Protein AF-A0A7J3JE38-F1 (afdb_monomer_lite)

Radius of gyration: 15.66 Å; chains: 1; bounding box: 37×40×42 Å

Secondary structure (DSSP, 8-state):
--------HHHH--TTTHHHHHHHHHH---TTSTT--HHHHHHHHHHHHHHHTTSS-HHHHHHHHHHH-PPPTTTTTSTTHHHHHHHHHHHHHHHHHHHHHHHHTT--EEEE---TTGGG-HHHHHHTTEEEEHHHHHHHHHHHTT-SS-SS--S--STT-----BPPPPP-

Structure (mmCIF, N/CA/C/O backbone):
data_AF-A0A7J3JE38-F1
#
_entry.id   AF-A0A7J3JE38-F1
#
loop_
_atom_site.group_PDB
_atom_site.id
_atom_site.type_symbol
_atom_site.label_atom_id
_atom_site.label_alt_id
_atom_site.label_comp_id
_atom_site.label_asym_id
_atom_site.label_entity_id
_atom_site.label_seq_id
_atom_site.pdbx_PDB_ins_code
_atom_site.Cartn_x
_atom_site.Cartn_y
_atom_site.Cartn_z
_atom_site.occupancy
_atom_site.B_iso_or_equiv
_atom_site.auth_seq_id
_atom_site.auth_comp_id
_atom_site.auth_asym_id
_atom_site.auth_atom_id
_atom_site.pdbx_PDB_model_num
ATOM 1 N N . MET A 1 1 ? -3.073 25.903 12.632 1.00 29.48 1 MET A N 1
ATOM 2 C CA . MET A 1 1 ? -2.066 24.822 12.632 1.00 29.48 1 MET A CA 1
ATOM 3 C C . MET A 1 1 ? -2.307 23.981 11.381 1.00 29.48 1 MET A C 1
ATOM 5 O O . MET A 1 1 ? -3.337 23.329 11.296 1.00 29.48 1 MET A O 1
ATOM 9 N N . LYS A 1 2 ? -1.474 24.129 10.340 1.00 23.22 2 LYS A N 1
ATOM 10 C CA . LYS A 1 2 ? -1.622 23.379 9.080 1.00 23.22 2 LYS A CA 1
ATOM 11 C C . LYS A 1 2 ? -1.222 21.929 9.356 1.00 23.22 2 LYS A C 1
ATOM 13 O O . LYS A 1 2 ? -0.067 21.696 9.693 1.00 23.22 2 LYS A O 1
ATOM 18 N N . LEU A 1 3 ? -2.160 20.989 9.248 1.00 26.61 3 LEU A N 1
ATOM 19 C CA . LEU A 1 3 ? -1.847 19.561 9.201 1.00 26.61 3 LEU A CA 1
ATOM 20 C C . LEU A 1 3 ? -0.919 19.357 7.999 1.00 26.61 3 LEU A C 1
ATOM 22 O O . LEU A 1 3 ? -1.343 19.535 6.857 1.00 26.61 3 LEU A O 1
ATOM 26 N N . SER A 1 4 ? 0.367 19.107 8.251 1.00 29.56 4 SER A N 1
ATOM 27 C CA . SER A 1 4 ? 1.323 18.845 7.183 1.00 29.56 4 SER A CA 1
ATOM 28 C C . SER A 1 4 ? 0.900 17.565 6.479 1.00 29.56 4 SER A C 1
ATOM 30 O O . SER A 1 4 ? 0.787 16.509 7.096 1.00 29.56 4 SER A O 1
ATOM 32 N N . SER A 1 5 ? 0.654 17.692 5.183 1.00 36.19 5 SER A N 1
ATOM 33 C CA . SER A 1 5 ? 0.375 16.618 4.244 1.00 36.19 5 SER A CA 1
ATOM 34 C C . SER A 1 5 ? 1.516 15.595 4.245 1.00 36.19 5 SER A C 1
ATOM 36 O O . SER A 1 5 ? 2.476 15.748 3.491 1.00 36.19 5 SER A O 1
ATOM 38 N N . SER A 1 6 ? 1.450 14.554 5.068 1.00 37.53 6 SER A N 1
ATOM 39 C CA . SER A 1 6 ? 2.353 13.413 4.923 1.00 37.53 6 SER A CA 1
ATOM 40 C C . SER A 1 6 ? 1.540 12.133 4.823 1.00 37.53 6 SER A C 1
ATOM 42 O O . SER A 1 6 ? 1.328 11.423 5.804 1.00 37.53 6 SER A O 1
ATOM 44 N N . ASN A 1 7 ? 1.139 11.816 3.591 1.00 52.22 7 ASN A N 1
ATOM 45 C CA . ASN A 1 7 ? 0.858 10.448 3.150 1.00 52.22 7 ASN A CA 1
ATOM 46 C C . ASN A 1 7 ? 2.165 9.631 3.123 1.00 52.22 7 ASN A C 1
ATOM 48 O O . ASN A 1 7 ? 2.518 9.031 2.110 1.00 52.22 7 ASN A O 1
ATOM 52 N N . ASP A 1 8 ? 2.933 9.673 4.209 1.00 69.19 8 ASP A N 1
ATOM 53 C CA . ASP A 1 8 ? 4.188 8.952 4.334 1.00 69.19 8 ASP A CA 1
ATOM 54 C C . ASP A 1 8 ? 3.875 7.621 5.009 1.00 69.19 8 ASP A C 1
ATOM 56 O O . ASP A 1 8 ? 3.882 7.484 6.232 1.00 69.19 8 ASP A O 1
ATOM 60 N N . ILE A 1 9 ? 3.484 6.653 4.183 1.00 79.75 9 ILE A N 1
ATOM 61 C CA . ILE A 1 9 ? 3.163 5.280 4.590 1.00 79.75 9 ILE A CA 1
ATOM 62 C C . ILE A 1 9 ? 4.205 4.718 5.576 1.00 79.75 9 ILE A C 1
ATOM 64 O O . ILE A 1 9 ? 3.795 4.206 6.618 1.00 79.75 9 ILE A O 1
ATOM 68 N N . PRO A 1 10 ? 5.525 4.881 5.354 1.00 77.31 10 PRO A N 1
ATOM 69 C CA . PRO A 1 10 ? 6.554 4.541 6.334 1.00 77.31 10 PRO A CA 1
ATOM 70 C C . PRO A 1 10 ? 6.325 5.073 7.756 1.00 77.31 10 PRO A C 1
ATOM 72 O O . PRO A 1 10 ? 6.641 4.373 8.716 1.00 77.31 10 PRO A O 1
ATOM 75 N N . LEU A 1 11 ? 5.776 6.276 7.937 1.00 80.88 11 LEU A N 1
ATOM 76 C CA . LEU A 1 11 ? 5.477 6.821 9.268 1.00 80.88 11 LEU A CA 1
ATOM 77 C C . LEU A 1 11 ? 4.232 6.180 9.888 1.00 80.88 11 LEU A C 1
ATOM 79 O O . LEU A 1 11 ? 4.172 6.008 11.104 1.00 80.88 11 LEU A O 1
ATOM 83 N N . ALA A 1 12 ? 3.259 5.792 9.063 1.00 85.06 12 ALA A N 1
ATOM 84 C CA . ALA A 1 12 ? 2.014 5.177 9.513 1.00 85.06 12 ALA A CA 1
ATOM 85 C C . ALA A 1 12 ? 2.144 3.668 9.812 1.00 85.06 12 ALA A C 1
ATOM 87 O O . ALA A 1 12 ? 1.296 3.099 10.506 1.00 85.06 12 ALA A O 1
ATOM 88 N N . VAL A 1 13 ? 3.198 3.012 9.315 1.00 91.12 13 VAL A N 1
ATOM 89 C CA . VAL A 1 13 ? 3.511 1.606 9.613 1.00 91.12 13 VAL A CA 1
ATOM 90 C C . VAL A 1 13 ? 4.197 1.478 10.976 1.00 91.12 13 VAL A C 1
ATOM 92 O O . VAL A 1 13 ? 5.197 2.145 11.259 1.00 91.12 13 VAL A O 1
ATOM 95 N N . ASN A 1 14 ? 3.685 0.588 11.822 1.00 93.44 14 ASN A N 1
ATOM 96 C CA . ASN A 1 14 ? 4.202 0.295 13.158 1.00 93.44 14 ASN A CA 1
ATOM 97 C C . ASN A 1 14 ? 4.069 -1.205 13.483 1.00 93.44 14 ASN A C 1
ATOM 99 O O . ASN A 1 14 ? 3.553 -1.981 12.686 1.00 93.44 14 ASN A O 1
ATOM 103 N N . SER A 1 15 ? 4.533 -1.626 14.660 1.00 95.12 15 SER A N 1
ATOM 104 C CA . SER A 1 15 ? 4.538 -3.042 15.054 1.00 95.12 15 SER A CA 1
ATOM 105 C C . SER A 1 15 ? 3.151 -3.689 15.139 1.00 95.12 15 SER A C 1
ATOM 107 O O . SER A 1 15 ? 3.063 -4.907 15.033 1.00 95.12 15 SER A O 1
ATOM 109 N N . GLN A 1 16 ? 2.080 -2.909 15.316 1.00 96.56 16 GLN A N 1
ATOM 110 C CA . GLN A 1 16 ? 0.715 -3.425 15.445 1.00 96.56 16 GLN A CA 1
ATOM 111 C C . GLN A 1 16 ? 0.084 -3.725 14.082 1.00 96.56 16 GLN A C 1
ATOM 113 O O . GLN A 1 16 ? -0.600 -4.731 13.933 1.00 96.56 16 GLN A O 1
ATOM 118 N N . ASN A 1 17 ? 0.323 -2.869 13.083 1.00 96.31 17 ASN A N 1
ATOM 119 C CA . ASN A 1 17 ? -0.283 -3.013 11.756 1.00 96.31 17 ASN A CA 1
ATOM 120 C C . ASN A 1 17 ? 0.616 -3.718 10.730 1.00 96.31 17 ASN A C 1
ATOM 122 O O . ASN A 1 17 ? 0.111 -4.236 9.737 1.00 96.31 17 ASN A O 1
ATOM 126 N N . LEU A 1 18 ? 1.931 -3.770 10.966 1.00 97.19 18 LEU A N 1
ATOM 127 C CA . LEU A 1 18 ? 2.884 -4.384 10.046 1.00 97.19 18 LEU A CA 1
ATOM 128 C C . LEU A 1 18 ? 2.555 -5.854 9.720 1.00 97.19 18 LEU A C 1
ATOM 130 O O . LEU A 1 18 ? 2.641 -6.187 8.540 1.00 97.19 18 LEU A O 1
ATOM 134 N N . PRO A 1 19 ? 2.148 -6.725 10.671 1.00 98.25 19 PRO A N 1
ATOM 135 C CA . PRO A 1 19 ? 1.802 -8.111 10.347 1.00 98.25 19 PRO A CA 1
ATOM 136 C C . PRO A 1 19 ? 0.703 -8.227 9.282 1.00 98.25 19 PRO A C 1
ATOM 138 O O . PRO A 1 19 ? 0.888 -8.948 8.309 1.00 98.25 19 PRO A O 1
ATOM 141 N N . PHE A 1 20 ? -0.368 -7.437 9.398 1.00 97.50 20 PHE A N 1
ATOM 142 C CA . PHE A 1 20 ? -1.482 -7.421 8.440 1.00 97.50 20 PHE A CA 1
ATOM 143 C C . PHE A 1 20 ? -1.059 -6.910 7.055 1.00 97.50 20 PHE A C 1
ATOM 145 O O . PHE A 1 20 ? -1.491 -7.412 6.021 1.00 97.50 20 PHE A O 1
ATOM 152 N N . ILE A 1 21 ? -0.181 -5.903 7.020 1.00 96.62 21 ILE A N 1
ATOM 153 C CA . ILE A 1 21 ? 0.370 -5.363 5.769 1.00 96.62 21 ILE A CA 1
ATOM 154 C C . ILE A 1 21 ? 1.253 -6.405 5.073 1.00 96.62 21 ILE A C 1
ATOM 156 O O . ILE A 1 21 ? 1.189 -6.548 3.853 1.00 96.62 21 ILE A O 1
ATOM 160 N N . LEU A 1 22 ? 2.070 -7.137 5.834 1.00 97.19 22 LEU A N 1
ATOM 161 C CA . LEU A 1 22 ? 2.933 -8.182 5.287 1.00 97.19 22 LEU A CA 1
ATOM 162 C C . LEU A 1 22 ? 2.142 -9.414 4.836 1.00 97.19 22 LEU A C 1
ATOM 164 O O . LEU A 1 22 ? 2.478 -9.970 3.798 1.00 97.19 22 LEU A O 1
ATOM 168 N N . GLU A 1 23 ? 1.078 -9.790 5.546 1.00 96.19 23 GLU A N 1
ATOM 169 C CA . GLU A 1 23 ? 0.158 -10.852 5.121 1.00 96.19 23 GLU A CA 1
ATOM 170 C C . GLU A 1 23 ? -0.454 -10.527 3.750 1.00 96.19 23 GLU A C 1
ATOM 172 O O . GLU A 1 23 ? -0.350 -11.316 2.814 1.00 96.19 23 GLU A O 1
ATOM 177 N N . ARG A 1 24 ? -0.954 -9.296 3.562 1.00 94.06 24 ARG A N 1
ATOM 178 C CA . ARG A 1 24 ? -1.453 -8.841 2.252 1.00 94.06 24 ARG A CA 1
ATOM 179 C C . ARG A 1 24 ? -0.390 -8.808 1.162 1.00 94.06 24 ARG A C 1
ATOM 181 O O . ARG A 1 24 ? -0.708 -9.061 0.005 1.00 94.06 24 ARG A O 1
ATOM 188 N N . LEU A 1 25 ? 0.854 -8.478 1.502 1.00 94.94 25 LEU A N 1
ATOM 189 C CA . LEU A 1 25 ? 1.972 -8.522 0.557 1.00 94.94 25 LEU A CA 1
ATOM 190 C C . LEU A 1 25 ? 2.297 -9.962 0.119 1.00 94.94 25 LEU A C 1
ATOM 192 O O . LEU A 1 25 ? 2.673 -10.185 -1.036 1.00 94.94 25 LEU A O 1
ATOM 196 N N . ASP A 1 26 ? 2.186 -10.922 1.033 1.00 94.00 26 ASP A N 1
ATOM 197 C CA . ASP A 1 26 ? 2.446 -12.335 0.755 1.00 94.00 26 ASP A CA 1
ATOM 198 C C . ASP A 1 26 ? 1.352 -12.958 -0.115 1.00 94.00 26 ASP A C 1
ATOM 200 O O . ASP A 1 26 ? 1.675 -13.681 -1.062 1.00 94.00 26 ASP A O 1
ATOM 204 N N . ASP A 1 27 ? 0.097 -12.572 0.114 1.00 90.56 27 ASP A N 1
ATOM 205 C CA . ASP A 1 27 ? -1.053 -12.983 -0.699 1.00 90.56 27 ASP A CA 1
ATOM 206 C C . ASP A 1 27 ? -1.107 -12.302 -2.079 1.00 90.56 27 ASP A C 1
ATOM 208 O O . ASP A 1 27 ? -1.798 -12.768 -2.990 1.00 90.56 27 ASP A O 1
ATOM 212 N N . GLU A 1 28 ? -0.395 -11.187 -2.269 1.00 87.56 28 GLU A N 1
ATOM 213 C CA . GLU A 1 28 ? -0.461 -10.416 -3.507 1.00 87.56 28 GLU A CA 1
ATOM 214 C C . GLU A 1 28 ? 0.193 -11.167 -4.679 1.00 87.56 28 GLU A C 1
ATOM 216 O O . GLU A 1 28 ? 1.410 -11.378 -4.734 1.00 87.56 28 GLU A O 1
ATOM 221 N N . GLY A 1 29 ? -0.623 -11.523 -5.674 1.00 84.88 29 GLY A N 1
ATOM 222 C CA . GLY A 1 29 ? -0.187 -12.191 -6.904 1.00 84.88 29 GLY A CA 1
ATOM 223 C C . GLY A 1 29 ? 0.509 -11.274 -7.919 1.00 84.88 29 GLY A C 1
ATOM 224 O O . GLY A 1 29 ? 1.177 -11.773 -8.830 1.00 84.88 29 GLY A O 1
ATOM 225 N N . PHE A 1 30 ? 0.388 -9.947 -7.779 1.00 83.88 30 PHE A N 1
ATOM 226 C CA . PHE A 1 30 ? 0.857 -8.933 -8.738 1.00 83.88 30 PHE A CA 1
ATOM 227 C C . PHE A 1 30 ? 0.314 -9.131 -10.159 1.00 83.88 30 PHE A C 1
ATOM 229 O O . PHE A 1 30 ? 0.984 -8.817 -11.145 1.00 83.88 30 PHE A O 1
ATOM 236 N N . ASP A 1 31 ? -0.895 -9.673 -10.293 1.00 71.50 31 ASP A N 1
ATOM 237 C CA . ASP A 1 31 ? -1.459 -10.033 -11.601 1.00 71.50 31 ASP A CA 1
ATOM 238 C C . ASP A 1 31 ? -1.771 -8.809 -12.471 1.00 71.50 31 ASP A C 1
ATOM 240 O O . ASP A 1 31 ? -1.712 -8.877 -13.698 1.00 71.50 31 ASP A O 1
ATOM 244 N N . TYR A 1 32 ? -1.995 -7.657 -11.838 1.00 63.81 32 TYR A N 1
ATOM 245 C CA . TYR A 1 32 ? -2.253 -6.383 -12.513 1.00 63.81 32 TYR A CA 1
ATOM 246 C C . TYR A 1 32 ? -0.987 -5.652 -12.957 1.00 63.81 32 TYR A C 1
ATOM 248 O O . TYR A 1 32 ? -1.025 -4.866 -13.905 1.00 63.81 32 TYR A O 1
ATOM 256 N N . VAL A 1 33 ? 0.162 -5.972 -12.360 1.00 66.38 33 VAL A N 1
ATOM 257 C CA . VAL A 1 33 ? 1.481 -5.572 -12.867 1.00 66.38 33 VAL A CA 1
ATOM 258 C C . VAL A 1 33 ? 1.908 -6.555 -13.970 1.00 66.38 33 VAL A C 1
ATOM 260 O O . VAL A 1 33 ? 3.010 -7.107 -13.981 1.00 66.38 33 VAL A O 1
ATOM 263 N N . GLY A 1 34 ? 0.960 -6.845 -14.866 1.00 59.03 34 GLY A N 1
ATOM 264 C CA . GLY A 1 34 ? 0.997 -7.960 -15.800 1.00 59.03 34 GLY A CA 1
ATOM 265 C C . GLY A 1 34 ? 2.260 -7.964 -16.656 1.00 59.03 34 GLY A C 1
ATOM 266 O O . GLY A 1 34 ? 2.693 -6.933 -17.170 1.00 59.03 34 GLY A O 1
ATOM 267 N N . GLY A 1 35 ? 2.851 -9.148 -16.814 1.00 68.06 35 GLY A N 1
ATOM 268 C CA . GLY A 1 35 ? 4.067 -9.355 -17.602 1.00 68.06 35 GLY A CA 1
ATOM 269 C C . GLY A 1 35 ? 5.370 -9.381 -16.802 1.00 68.06 35 GLY A C 1
ATOM 270 O O . GLY A 1 35 ? 6.425 -9.585 -17.400 1.00 68.06 35 GLY A O 1
ATOM 271 N N . LEU A 1 36 ? 5.324 -9.246 -15.471 1.00 77.25 36 LEU A N 1
ATOM 272 C CA . LEU A 1 36 ? 6.445 -9.656 -14.624 1.00 77.25 36 LEU A CA 1
ATOM 273 C C . LEU A 1 36 ? 6.577 -11.185 -14.624 1.00 77.25 36 LEU A C 1
ATOM 275 O O . LEU A 1 36 ? 5.601 -11.912 -14.429 1.00 77.25 36 LEU A O 1
ATOM 279 N N . THR A 1 37 ? 7.803 -11.677 -14.804 1.00 84.62 37 THR A N 1
ATOM 280 C CA . THR A 1 37 ? 8.115 -13.101 -14.621 1.00 84.62 37 THR A CA 1
ATOM 281 C C . THR A 1 37 ? 7.943 -13.497 -13.152 1.00 84.62 37 THR A C 1
ATOM 283 O O . THR A 1 37 ? 7.951 -12.642 -12.267 1.00 84.62 37 THR A O 1
ATOM 286 N N . ILE A 1 38 ? 7.854 -14.800 -12.865 1.00 87.25 38 ILE A N 1
ATOM 287 C CA . ILE A 1 38 ? 7.805 -15.320 -11.483 1.00 87.25 38 ILE A CA 1
ATOM 288 C C . ILE A 1 38 ? 8.971 -14.766 -10.646 1.00 87.25 38 ILE A C 1
ATOM 290 O O . ILE A 1 38 ? 8.782 -14.344 -9.506 1.00 87.25 38 ILE A O 1
ATOM 294 N N . TRP A 1 39 ? 10.167 -14.710 -11.236 1.00 87.06 39 TRP A N 1
ATOM 295 C CA . TRP A 1 39 ? 11.352 -14.153 -10.589 1.00 87.06 39 TRP A CA 1
ATOM 296 C C . TRP A 1 39 ? 11.213 -12.650 -10.312 1.00 87.06 39 TRP A C 1
ATOM 298 O O . TRP A 1 39 ? 11.468 -12.213 -9.193 1.00 87.06 39 TRP A O 1
ATOM 308 N N . CYS A 1 40 ? 10.724 -11.861 -11.275 1.00 87.56 40 CYS A N 1
ATOM 309 C CA . CYS A 1 40 ? 10.496 -10.433 -11.052 1.00 87.56 40 CYS A CA 1
ATOM 310 C C . CYS A 1 40 ? 9.412 -10.177 -9.993 1.00 87.56 40 CYS A C 1
ATOM 312 O O . CYS A 1 40 ? 9.580 -9.284 -9.169 1.00 87.56 40 CYS A O 1
ATOM 314 N N . LYS A 1 41 ? 8.336 -10.978 -9.955 1.00 89.69 41 LYS A N 1
ATOM 315 C CA . LYS A 1 41 ? 7.318 -10.905 -8.892 1.00 89.69 41 LYS A CA 1
ATOM 316 C C . LYS A 1 41 ? 7.932 -11.171 -7.512 1.00 89.69 41 LYS A C 1
ATOM 318 O O . LYS A 1 41 ? 7.631 -10.455 -6.562 1.00 89.69 41 LYS A O 1
ATOM 323 N N . LYS A 1 42 ? 8.830 -12.160 -7.404 1.00 92.12 42 LYS A N 1
ATOM 324 C CA . LYS A 1 42 ? 9.562 -12.448 -6.161 1.00 92.12 42 LYS A CA 1
ATOM 325 C C . LYS A 1 42 ? 10.430 -11.263 -5.726 1.00 92.12 42 LYS A C 1
ATOM 327 O O . LYS A 1 42 ? 10.299 -10.822 -4.591 1.00 92.12 42 LYS A O 1
ATOM 332 N N . ASN A 1 43 ? 11.260 -10.717 -6.616 1.00 92.88 43 ASN A N 1
ATOM 333 C CA . ASN A 1 43 ? 12.114 -9.569 -6.281 1.00 92.88 43 ASN A CA 1
ATOM 334 C C . ASN A 1 43 ? 11.293 -8.340 -5.899 1.00 92.88 43 ASN A C 1
ATOM 336 O O . ASN A 1 43 ? 11.620 -7.642 -4.945 1.00 92.88 43 ASN A O 1
ATOM 340 N N . PHE A 1 44 ? 10.203 -8.085 -6.621 1.00 93.38 44 PHE A N 1
ATOM 341 C CA . PHE A 1 44 ? 9.345 -6.952 -6.323 1.00 93.38 44 PHE A CA 1
ATOM 342 C C . PHE A 1 44 ? 8.688 -7.083 -4.944 1.00 93.38 44 PHE A C 1
ATOM 344 O O . PHE A 1 44 ? 8.667 -6.111 -4.191 1.00 93.38 44 PHE A O 1
ATOM 351 N N . ARG A 1 45 ? 8.261 -8.295 -4.559 1.00 95.19 45 ARG A N 1
ATOM 352 C CA . ARG A 1 45 ? 7.786 -8.573 -3.197 1.00 95.19 45 ARG A CA 1
ATOM 353 C C . ARG A 1 45 ? 8.842 -8.253 -2.142 1.00 95.19 45 ARG A C 1
ATOM 355 O O . ARG A 1 45 ? 8.525 -7.584 -1.165 1.00 95.19 45 ARG A O 1
ATOM 362 N N . GLU A 1 46 ? 10.086 -8.678 -2.351 1.00 96.75 46 GLU A N 1
ATOM 363 C CA . GLU A 1 46 ? 11.189 -8.386 -1.424 1.00 96.75 46 GLU A CA 1
ATOM 364 C C . GLU A 1 46 ? 11.470 -6.881 -1.317 1.00 96.75 46 GLU A C 1
ATOM 366 O O . GLU A 1 46 ? 11.637 -6.361 -0.216 1.00 96.75 46 GLU A O 1
ATOM 371 N N . ILE A 1 47 ? 11.441 -6.149 -2.436 1.00 96.19 47 ILE A N 1
ATOM 372 C CA . ILE A 1 47 ? 11.590 -4.686 -2.440 1.00 96.19 47 ILE A CA 1
ATOM 373 C C . ILE A 1 47 ? 10.486 -4.025 -1.600 1.00 96.19 47 ILE A C 1
ATOM 375 O O . ILE A 1 47 ? 10.772 -3.162 -0.769 1.00 96.19 47 ILE A O 1
ATOM 379 N N . LEU A 1 48 ? 9.228 -4.435 -1.784 1.00 95.94 48 LEU A N 1
ATOM 380 C CA . LEU A 1 48 ? 8.098 -3.911 -1.012 1.00 95.94 48 LEU A CA 1
ATOM 381 C C . LEU A 1 48 ? 8.192 -4.291 0.471 1.00 95.94 48 LEU A C 1
ATOM 383 O O . LEU A 1 48 ? 7.919 -3.459 1.335 1.00 95.94 48 LEU A O 1
ATOM 387 N N . ARG A 1 49 ? 8.630 -5.515 0.785 1.00 97.69 49 ARG A N 1
ATOM 388 C CA . ARG A 1 49 ? 8.859 -5.974 2.161 1.00 97.69 49 ARG A CA 1
ATOM 389 C C . ARG A 1 49 ? 9.917 -5.121 2.853 1.00 97.69 49 ARG A C 1
ATOM 391 O O . ARG A 1 49 ? 9.695 -4.655 3.971 1.00 97.69 49 ARG A O 1
ATOM 398 N N . ASP A 1 50 ? 11.048 -4.879 2.198 1.00 97.25 50 ASP A N 1
ATOM 399 C CA . ASP A 1 50 ? 12.115 -4.036 2.738 1.00 97.25 50 ASP A CA 1
ATOM 400 C C . ASP A 1 50 ? 11.650 -2.583 2.928 1.00 97.25 50 ASP A C 1
ATOM 402 O O . ASP A 1 50 ? 12.026 -1.937 3.908 1.00 97.25 50 ASP A O 1
ATOM 406 N N . PHE A 1 51 ? 10.787 -2.081 2.041 1.00 95.88 51 PHE A N 1
ATOM 407 C CA . PHE A 1 51 ? 10.167 -0.765 2.187 1.00 95.88 51 PHE A CA 1
ATOM 408 C C . PHE A 1 51 ? 9.234 -0.699 3.408 1.00 95.88 51 PHE A C 1
ATOM 410 O O . PHE A 1 51 ? 9.404 0.167 4.266 1.00 95.88 51 PHE A O 1
ATOM 417 N N . PHE A 1 52 ? 8.283 -1.632 3.544 1.00 95.62 52 PHE A N 1
ATOM 418 C CA . PHE A 1 52 ? 7.334 -1.643 4.668 1.00 95.62 52 PHE A CA 1
ATOM 419 C C . PHE A 1 52 ? 8.016 -1.881 6.018 1.00 95.62 52 PHE A C 1
ATOM 421 O O . PHE A 1 52 ? 7.610 -1.316 7.032 1.00 95.62 52 PHE A O 1
ATOM 428 N N . THR A 1 53 ? 9.093 -2.667 6.031 1.00 95.44 53 THR A N 1
ATOM 429 C CA . THR A 1 53 ? 9.926 -2.889 7.225 1.00 95.44 53 THR A CA 1
ATOM 430 C C . THR A 1 53 ? 10.933 -1.763 7.483 1.00 95.44 53 THR A C 1
ATOM 432 O O . THR A 1 53 ? 11.717 -1.854 8.425 1.00 95.44 53 THR A O 1
ATOM 435 N N . LYS A 1 54 ? 10.895 -0.681 6.689 1.00 94.75 54 LYS A N 1
ATOM 436 C CA . LYS A 1 54 ? 11.740 0.520 6.812 1.00 94.75 54 LYS A CA 1
ATOM 437 C C . LYS A 1 54 ? 13.241 0.255 6.662 1.00 94.75 54 LYS A C 1
ATOM 439 O O . LYS A 1 54 ? 14.055 1.070 7.088 1.00 94.75 54 LYS A O 1
ATOM 444 N N . LYS A 1 55 ? 13.624 -0.862 6.040 1.00 96.00 55 LYS A N 1
ATOM 445 C CA . LYS A 1 55 ? 15.026 -1.163 5.712 1.00 96.00 55 LYS A CA 1
ATOM 446 C C . LYS A 1 55 ? 15.532 -0.317 4.549 1.00 96.00 55 LYS A C 1
ATOM 448 O O . LYS A 1 55 ? 16.725 -0.046 4.469 1.00 96.00 55 LYS A O 1
ATOM 453 N N . ILE A 1 56 ? 14.634 0.081 3.646 1.00 94.75 56 ILE A N 1
ATOM 454 C CA . ILE A 1 56 ? 14.951 0.922 2.490 1.00 94.75 56 ILE A CA 1
ATOM 455 C C . ILE A 1 56 ? 13.949 2.071 2.353 1.00 94.75 56 ILE A C 1
ATOM 457 O O . ILE A 1 56 ? 12.782 1.948 2.724 1.00 94.75 56 ILE A O 1
ATOM 461 N N . THR A 1 57 ? 14.401 3.193 1.794 1.00 92.75 57 THR A N 1
ATOM 462 C CA . THR A 1 57 ? 13.544 4.339 1.452 1.00 92.75 57 THR A CA 1
ATOM 463 C C . THR A 1 57 ? 12.822 4.110 0.121 1.00 92.75 57 THR A C 1
ATOM 465 O O . THR A 1 57 ? 13.188 3.218 -0.647 1.00 92.75 57 THR A O 1
ATOM 468 N N . LEU A 1 58 ? 11.827 4.947 -0.204 1.00 89.69 58 LEU A N 1
ATOM 469 C CA . LEU A 1 58 ? 11.157 4.902 -1.513 1.00 89.69 58 LEU A CA 1
ATOM 470 C C . LEU A 1 58 ? 12.141 5.114 -2.676 1.00 89.69 58 LEU A C 1
ATOM 472 O O . LEU A 1 58 ? 12.046 4.436 -3.698 1.00 89.69 58 LEU A O 1
ATOM 476 N N . ASP A 1 59 ? 13.108 6.020 -2.512 1.00 90.19 59 ASP A N 1
ATOM 477 C CA . ASP A 1 59 ? 14.133 6.279 -3.529 1.00 90.19 59 ASP A CA 1
ATOM 478 C C . ASP A 1 59 ? 15.035 5.064 -3.746 1.00 90.19 59 ASP A C 1
ATOM 480 O O . ASP A 1 59 ? 15.354 4.714 -4.883 1.00 90.19 59 ASP A O 1
ATOM 484 N N . PHE A 1 60 ? 15.397 4.360 -2.672 1.00 93.00 60 PHE A N 1
ATOM 485 C CA . PHE A 1 60 ? 16.197 3.148 -2.793 1.00 93.00 60 PHE A CA 1
ATOM 486 C C . PHE A 1 60 ? 15.384 1.976 -3.364 1.00 93.00 60 PHE A C 1
ATOM 488 O 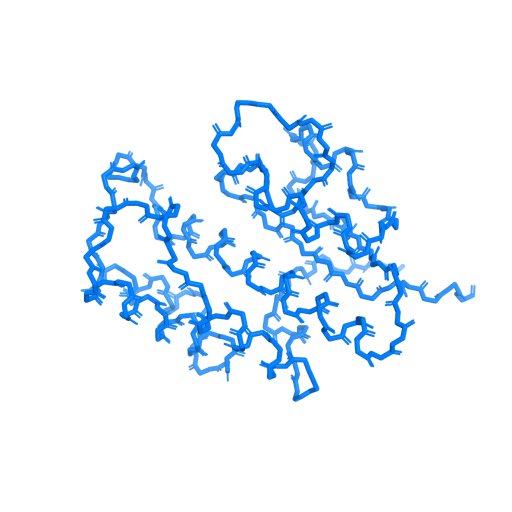O . PHE A 1 60 ? 15.888 1.229 -4.202 1.00 93.00 60 PHE A O 1
ATOM 495 N N . ALA A 1 61 ? 14.101 1.862 -3.007 1.00 93.62 61 ALA A N 1
ATOM 496 C CA . ALA A 1 61 ? 13.178 0.909 -3.625 1.00 93.62 61 ALA A CA 1
ATOM 497 C C . ALA A 1 61 ? 13.046 1.145 -5.139 1.00 93.62 61 ALA A C 1
ATOM 499 O O . ALA A 1 61 ? 13.057 0.191 -5.920 1.00 93.62 61 ALA A O 1
ATOM 500 N N . LYS A 1 62 ? 12.995 2.412 -5.575 1.00 91.44 62 LYS A N 1
ATOM 501 C CA . LYS A 1 62 ? 13.007 2.791 -6.995 1.00 91.44 62 LYS A CA 1
ATOM 502 C C . LYS A 1 62 ? 14.293 2.335 -7.683 1.00 91.44 62 LYS A C 1
ATOM 504 O O . LYS A 1 62 ? 14.212 1.741 -8.756 1.00 91.44 62 LYS A O 1
ATOM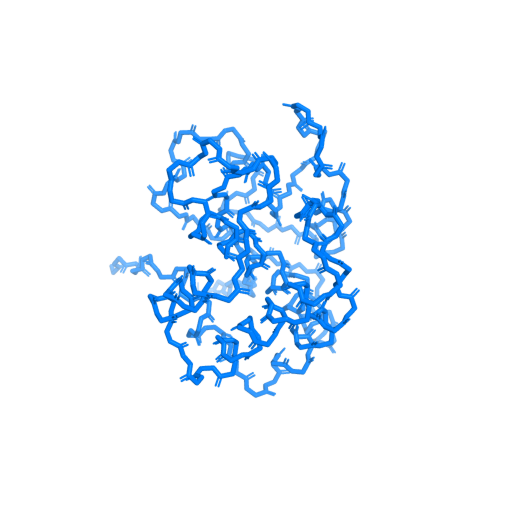 509 N N . THR A 1 63 ? 15.454 2.570 -7.072 1.00 92.06 63 THR A N 1
ATOM 510 C CA . THR A 1 63 ? 16.749 2.118 -7.608 1.00 92.06 63 THR A CA 1
ATOM 511 C C . THR A 1 63 ? 16.793 0.601 -7.767 1.00 92.06 63 THR A C 1
ATOM 513 O O . THR A 1 63 ? 17.146 0.121 -8.842 1.00 92.06 63 THR A O 1
ATOM 516 N N . ARG A 1 64 ? 16.344 -0.154 -6.756 1.00 93.81 64 ARG A N 1
ATOM 517 C CA . ARG A 1 64 ? 16.251 -1.619 -6.835 1.00 93.81 64 ARG A CA 1
ATOM 518 C C . ARG A 1 64 ? 15.297 -2.090 -7.927 1.00 93.81 64 ARG A C 1
ATOM 520 O O . ARG A 1 64 ? 15.627 -3.005 -8.672 1.00 93.81 64 ARG A O 1
ATOM 527 N N . CYS A 1 65 ? 14.149 -1.431 -8.095 1.00 91.06 65 CYS A N 1
ATOM 528 C CA . CYS A 1 65 ? 13.238 -1.740 -9.200 1.00 91.06 65 CYS A CA 1
ATOM 529 C C . CYS A 1 65 ? 13.901 -1.531 -10.568 1.00 91.06 65 CYS A C 1
ATOM 531 O O . CYS A 1 65 ? 13.665 -2.320 -11.474 1.00 91.06 65 CYS A O 1
ATOM 533 N N . CYS A 1 66 ? 14.741 -0.504 -10.732 1.00 87.44 66 CYS A N 1
ATOM 534 C CA . CYS A 1 66 ? 15.476 -0.290 -11.980 1.00 87.44 66 CYS A CA 1
ATOM 535 C C . CYS A 1 66 ? 16.497 -1.399 -12.273 1.00 87.44 66 CYS A C 1
ATOM 537 O O . CYS A 1 66 ? 16.709 -1.713 -13.441 1.00 87.44 66 CYS A O 1
ATOM 539 N N . SER A 1 67 ? 17.152 -1.950 -11.247 1.00 88.25 67 SER A N 1
ATOM 540 C CA . SER A 1 67 ? 18.210 -2.955 -11.414 1.00 88.25 67 SER A CA 1
ATOM 541 C C . SER A 1 67 ? 17.700 -4.395 -11.445 1.00 88.25 67 SER A C 1
ATOM 543 O O . SER A 1 67 ? 18.301 -5.241 -12.097 1.00 88.2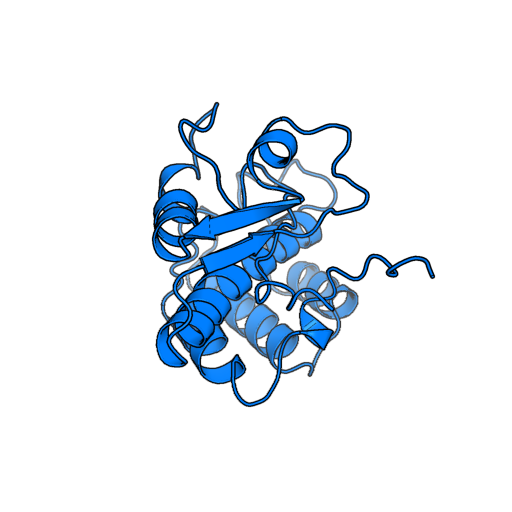5 67 SER A O 1
ATOM 545 N N . GLU A 1 68 ? 16.620 -4.693 -10.722 1.00 87.88 68 GLU A N 1
ATOM 546 C CA . GLU A 1 68 ? 16.153 -6.065 -10.476 1.00 87.88 68 GLU A CA 1
ATOM 547 C C . GLU A 1 68 ? 14.915 -6.444 -11.295 1.00 87.88 68 GLU A C 1
ATOM 549 O O . GLU A 1 68 ? 14.556 -7.622 -11.343 1.00 87.88 68 GLU A O 1
ATOM 554 N N . LEU A 1 69 ? 14.239 -5.473 -11.918 1.00 87.38 69 LEU A N 1
ATOM 555 C CA . LEU A 1 69 ? 12.980 -5.696 -12.623 1.00 87.38 69 LEU A CA 1
ATOM 556 C C . LEU A 1 69 ? 13.064 -5.206 -14.067 1.00 87.38 69 LEU A C 1
ATOM 558 O O . LEU A 1 69 ? 13.543 -4.111 -14.357 1.00 87.38 69 LEU A O 1
ATOM 562 N N . ASN A 1 70 ? 12.507 -6.001 -14.977 1.00 80.88 70 ASN A N 1
ATOM 563 C CA . ASN A 1 70 ? 12.220 -5.533 -16.324 1.00 80.88 70 ASN A CA 1
ATOM 564 C C . ASN A 1 70 ? 10.887 -4.772 -16.321 1.00 80.88 70 ASN A C 1
ATOM 566 O O . ASN A 1 70 ? 9.945 -5.237 -15.672 1.00 80.88 70 ASN A O 1
ATOM 570 N N . PRO A 1 71 ? 10.768 -3.650 -17.058 1.00 73.62 71 PRO A N 1
ATOM 571 C CA . PRO A 1 71 ? 9.498 -2.952 -17.185 1.00 73.62 71 PRO A CA 1
ATOM 572 C C . PRO A 1 71 ? 8.437 -3.912 -17.731 1.00 73.62 71 PRO A C 1
ATOM 574 O O . PRO A 1 71 ? 8.649 -4.489 -18.808 1.00 73.62 71 PRO A O 1
ATOM 577 N N . PRO A 1 72 ? 7.292 -4.063 -17.044 1.00 71.69 72 PRO A N 1
ATOM 578 C CA . PRO A 1 72 ? 6.181 -4.817 -17.594 1.00 71.69 72 PRO A CA 1
ATOM 579 C C . PRO A 1 72 ? 5.747 -4.198 -18.936 1.00 71.69 72 PRO A C 1
ATOM 581 O O . PRO A 1 72 ? 5.865 -2.979 -19.111 1.00 71.69 72 PRO A O 1
ATOM 584 N N . PRO A 1 73 ? 5.235 -4.982 -19.903 1.00 71.38 73 PRO A N 1
ATOM 585 C CA . PRO A 1 73 ? 4.865 -4.472 -21.225 1.00 71.38 73 PRO A CA 1
ATOM 586 C C . PRO A 1 73 ? 3.919 -3.264 -21.182 1.00 71.38 73 PRO A C 1
ATOM 588 O O . PRO A 1 73 ? 4.111 -2.317 -21.941 1.00 71.38 73 PRO A O 1
ATOM 591 N N . SER A 1 74 ? 2.965 -3.250 -20.244 1.00 65.88 74 SER A N 1
ATOM 592 C CA . SER A 1 74 ? 2.020 -2.144 -20.010 1.00 65.88 74 SER A CA 1
ATOM 593 C C . SER A 1 74 ? 2.677 -0.845 -19.524 1.00 65.88 74 SER A C 1
ATOM 595 O O . SER A 1 74 ? 2.085 0.226 -19.623 1.00 65.88 74 SER A O 1
ATOM 597 N N . TYR A 1 75 ? 3.909 -0.930 -19.029 1.00 66.69 75 TYR A N 1
ATOM 598 C CA . TYR A 1 75 ? 4.663 0.166 -18.433 1.00 66.69 75 TYR A CA 1
ATOM 599 C C . TYR A 1 75 ? 5.898 0.568 -19.247 1.00 66.69 75 TYR A C 1
ATOM 601 O O . TYR A 1 75 ? 6.473 1.624 -18.990 1.00 66.69 75 TYR A O 1
ATOM 609 N N . ARG A 1 76 ? 6.303 -0.232 -20.243 1.00 68.56 76 ARG A N 1
ATOM 610 C CA . ARG A 1 76 ? 7.552 -0.061 -21.010 1.00 68.56 76 ARG A CA 1
ATOM 611 C C . ARG A 1 76 ? 7.698 1.319 -21.664 1.00 68.56 76 ARG A C 1
ATOM 613 O O . ARG A 1 76 ? 8.814 1.812 -21.779 1.00 68.56 76 ARG A O 1
ATOM 620 N N . THR A 1 77 ? 6.598 1.945 -22.070 1.00 66.31 77 THR A N 1
ATOM 621 C CA . THR A 1 77 ? 6.584 3.284 -22.690 1.00 66.31 77 THR A CA 1
ATOM 622 C C . THR A 1 77 ? 6.409 4.423 -21.683 1.00 66.31 77 THR A C 1
ATOM 624 O O . THR A 1 77 ? 6.469 5.592 -22.057 1.00 66.31 77 THR A O 1
ATOM 627 N N . THR A 1 78 ? 6.194 4.111 -20.403 1.00 67.50 78 THR A N 1
ATOM 628 C CA . THR A 1 78 ? 5.940 5.109 -19.362 1.00 67.50 78 THR A CA 1
ATOM 629 C C . THR A 1 78 ? 7.253 5.541 -18.716 1.00 67.50 78 THR A C 1
ATOM 631 O O . THR A 1 78 ? 7.906 4.763 -18.015 1.00 67.50 78 THR A O 1
ATOM 634 N N . LEU A 1 79 ? 7.632 6.807 -18.906 1.00 71.25 79 LEU A N 1
ATOM 635 C CA . LEU A 1 79 ? 8.724 7.413 -18.142 1.00 71.25 79 LEU A CA 1
ATOM 636 C C . LEU A 1 79 ? 8.420 7.312 -16.640 1.00 71.25 79 LEU A C 1
ATOM 638 O O . LEU A 1 79 ? 7.329 7.655 -16.191 1.00 71.25 79 LEU A O 1
ATOM 642 N N . GLY A 1 80 ? 9.389 6.826 -15.860 1.00 77.44 80 GLY A N 1
ATOM 643 C CA . GLY A 1 80 ? 9.236 6.679 -14.410 1.00 77.44 80 GLY A CA 1
ATOM 644 C C . GLY A 1 80 ? 8.314 5.537 -13.969 1.00 77.44 80 GLY A C 1
ATOM 645 O O . GLY A 1 80 ? 7.791 5.581 -12.852 1.00 77.44 80 GLY A O 1
ATOM 646 N N . TRP A 1 81 ? 8.122 4.512 -14.808 1.00 81.12 81 TRP A N 1
ATOM 647 C CA . TRP A 1 81 ? 7.265 3.365 -14.501 1.00 81.12 81 TRP A CA 1
ATOM 648 C C . TRP A 1 81 ? 7.532 2.712 -13.140 1.00 81.12 81 TRP A C 1
ATOM 650 O O . TRP A 1 81 ? 6.586 2.278 -12.490 1.00 81.12 81 TRP A O 1
ATOM 660 N N . GLN A 1 82 ? 8.787 2.678 -12.684 1.00 86.19 82 GLN A N 1
ATOM 661 C CA . GLN A 1 82 ? 9.177 2.065 -11.412 1.00 86.19 82 GLN A CA 1
ATOM 662 C C . GLN A 1 82 ? 8.486 2.755 -10.243 1.00 86.19 82 GLN A C 1
ATOM 664 O O . GLN A 1 82 ? 7.913 2.108 -9.375 1.00 86.19 82 GLN A O 1
ATOM 669 N N . LEU A 1 83 ? 8.520 4.090 -10.242 1.00 83.38 83 LEU A N 1
ATOM 670 C CA . LEU A 1 83 ? 7.941 4.895 -9.173 1.00 83.38 83 LEU A CA 1
ATOM 671 C C . LEU A 1 83 ? 6.418 4.774 -9.170 1.00 83.38 83 LEU A C 1
ATOM 673 O O . LEU A 1 83 ? 5.799 4.669 -8.116 1.00 83.38 83 LEU A O 1
ATOM 677 N N . ARG A 1 84 ? 5.829 4.771 -10.361 1.00 78.50 84 ARG A N 1
ATOM 678 C CA . ARG A 1 84 ? 4.393 4.628 -10.578 1.00 78.50 84 ARG A CA 1
ATOM 679 C C . ARG A 1 84 ? 3.877 3.259 -10.117 1.00 78.50 84 ARG A C 1
ATOM 681 O O . ARG A 1 84 ? 2.869 3.189 -9.419 1.00 78.50 84 ARG A O 1
ATOM 688 N N . MET A 1 85 ? 4.597 2.193 -10.460 1.00 82.19 85 MET A N 1
ATOM 689 C CA . MET A 1 85 ? 4.323 0.824 -10.022 1.00 82.19 85 MET A CA 1
ATOM 690 C C . MET A 1 85 ? 4.477 0.683 -8.504 1.00 82.19 85 MET A C 1
ATOM 692 O O . MET A 1 85 ? 3.548 0.229 -7.844 1.00 82.19 85 MET A O 1
ATOM 696 N N . LEU A 1 86 ? 5.601 1.148 -7.942 1.00 87.12 86 LEU A N 1
ATOM 697 C CA . LEU A 1 86 ? 5.842 1.148 -6.497 1.00 87.12 86 LEU A CA 1
ATOM 698 C C . LEU A 1 86 ? 4.716 1.849 -5.747 1.00 87.12 86 LEU A C 1
ATOM 700 O O . LEU A 1 86 ? 4.128 1.263 -4.852 1.00 87.12 86 LEU A O 1
ATOM 704 N N . LYS A 1 87 ? 4.380 3.084 -6.124 1.00 83.12 87 LYS A N 1
ATOM 705 C CA . LYS A 1 87 ? 3.354 3.868 -5.431 1.00 83.12 87 LYS A CA 1
ATOM 706 C C . LYS A 1 87 ? 1.984 3.199 -5.454 1.00 83.12 87 LYS A C 1
ATOM 708 O O . LYS A 1 87 ? 1.335 3.151 -4.417 1.00 83.12 87 LYS A O 1
ATOM 713 N N . GLY A 1 88 ? 1.568 2.666 -6.604 1.00 80.94 88 GLY A N 1
ATOM 714 C CA . GLY A 1 88 ? 0.282 1.977 -6.717 1.00 80.94 88 GLY A CA 1
ATOM 715 C C . GLY A 1 88 ? 0.208 0.741 -5.820 1.00 80.94 88 GLY A C 1
ATOM 716 O O . GLY A 1 88 ? -0.760 0.566 -5.084 1.00 80.94 88 GLY A O 1
ATOM 717 N N . GLU A 1 89 ? 1.254 -0.080 -5.840 1.00 86.31 89 GLU A N 1
ATOM 718 C CA . GLU A 1 89 ? 1.306 -1.331 -5.080 1.00 86.31 89 GLU A CA 1
ATOM 719 C C . GLU A 1 89 ? 1.483 -1.083 -3.580 1.00 86.31 89 GLU A C 1
ATOM 721 O O . GLU A 1 89 ? 0.774 -1.679 -2.773 1.00 86.31 89 GLU A O 1
ATOM 726 N N . ILE A 1 90 ? 2.330 -0.124 -3.198 1.00 89.44 90 ILE A N 1
ATOM 727 C CA . ILE A 1 90 ? 2.487 0.317 -1.810 1.00 89.44 90 ILE A CA 1
ATOM 728 C C . ILE A 1 90 ? 1.143 0.811 -1.255 1.00 89.44 90 ILE A C 1
ATOM 730 O O . ILE A 1 90 ? 0.730 0.369 -0.184 1.00 89.44 90 ILE A O 1
ATOM 734 N N . SER A 1 91 ? 0.440 1.695 -1.971 1.00 85.31 91 SER A N 1
ATOM 735 C CA . SER A 1 91 ? -0.862 2.216 -1.535 1.00 85.31 91 SER A CA 1
ATOM 736 C C . SER A 1 91 ? -1.922 1.124 -1.423 1.00 85.31 91 SER A C 1
ATOM 738 O O . SER A 1 91 ? -2.664 1.105 -0.441 1.00 85.31 91 SER A O 1
ATOM 740 N N . LYS A 1 92 ? -1.976 0.200 -2.390 1.00 85.69 92 LYS A N 1
ATOM 741 C CA . LYS A 1 92 ? -2.903 -0.938 -2.383 1.00 85.69 92 LYS A CA 1
ATOM 742 C C . LYS A 1 92 ? -2.674 -1.830 -1.164 1.00 85.69 92 LYS A C 1
ATOM 744 O O . LYS A 1 92 ? -3.585 -2.023 -0.364 1.00 85.69 92 LYS A O 1
ATOM 749 N N . ILE A 1 93 ? -1.451 -2.331 -1.006 1.00 90.75 93 ILE A N 1
ATOM 750 C CA . ILE A 1 93 ? -1.091 -3.287 0.047 1.00 90.75 93 ILE A CA 1
ATOM 751 C C . ILE A 1 93 ? -1.255 -2.650 1.425 1.00 90.75 93 ILE A C 1
ATOM 753 O O . ILE A 1 93 ? -1.857 -3.252 2.313 1.00 90.75 93 ILE A O 1
ATOM 757 N N . TYR A 1 94 ? -0.802 -1.403 1.586 1.00 91.88 94 TYR A N 1
ATOM 758 C CA . TYR A 1 94 ? -1.012 -0.656 2.820 1.00 91.88 94 TYR A CA 1
ATOM 759 C C . TYR A 1 94 ? -2.500 -0.506 3.140 1.00 91.88 94 TYR A C 1
ATOM 761 O O . TYR A 1 94 ? -2.909 -0.774 4.262 1.00 91.88 94 TYR A O 1
ATOM 769 N N . THR A 1 95 ? -3.320 -0.099 2.169 1.00 89.00 95 THR A N 1
ATOM 770 C CA . THR A 1 95 ? -4.752 0.139 2.397 1.00 89.00 95 THR A CA 1
ATOM 771 C C . THR A 1 95 ? -5.485 -1.137 2.787 1.00 89.00 95 THR A C 1
ATOM 773 O O . THR A 1 95 ? -6.306 -1.113 3.701 1.00 89.00 95 THR A O 1
ATOM 776 N N . LEU A 1 96 ? -5.172 -2.254 2.131 1.00 90.19 96 LEU A N 1
ATOM 777 C CA . LEU A 1 96 ? -5.758 -3.547 2.465 1.00 90.19 96 LEU A CA 1
ATOM 778 C C . LEU A 1 96 ? -5.342 -3.989 3.871 1.00 90.19 96 LEU A C 1
ATOM 780 O O . LEU A 1 96 ? -6.216 -4.205 4.707 1.00 90.19 96 LEU A O 1
ATOM 784 N N . GLY A 1 97 ? -4.035 -4.032 4.152 1.00 93.50 97 GLY A N 1
ATOM 785 C CA . GLY A 1 97 ? -3.518 -4.539 5.425 1.00 93.50 97 GLY A CA 1
ATOM 786 C C . GLY A 1 97 ? -3.821 -3.626 6.611 1.00 93.50 97 GLY A C 1
ATOM 787 O O . GLY A 1 97 ? -4.193 -4.092 7.683 1.00 93.50 97 GLY A O 1
ATOM 788 N N . TYR A 1 98 ? -3.745 -2.305 6.435 1.00 94.44 98 TYR A N 1
ATOM 789 C CA . TYR A 1 98 ? -4.176 -1.366 7.471 1.00 94.44 98 TYR A CA 1
ATOM 790 C C . TYR A 1 98 ? -5.692 -1.442 7.697 1.00 94.44 98 TYR A C 1
ATOM 792 O O . TYR A 1 98 ? -6.146 -1.280 8.826 1.00 94.44 98 TYR A O 1
ATOM 800 N N . GLY A 1 99 ? -6.476 -1.737 6.656 1.00 93.50 99 GLY A N 1
ATOM 801 C CA . GLY A 1 99 ? -7.909 -2.006 6.772 1.00 93.50 99 GLY A CA 1
ATOM 802 C C . GLY A 1 99 ? -8.196 -3.233 7.632 1.00 93.50 99 GLY A C 1
ATOM 803 O O . GLY A 1 99 ? -9.013 -3.151 8.546 1.00 93.50 99 GLY A O 1
ATOM 804 N N . ASP A 1 100 ? -7.473 -4.330 7.408 1.00 96.19 100 ASP A N 1
ATOM 805 C CA . ASP A 1 100 ? -7.604 -5.542 8.227 1.00 96.19 100 ASP A CA 1
ATOM 806 C C . ASP A 1 100 ? -7.200 -5.287 9.677 1.00 96.19 100 ASP A C 1
ATOM 808 O O . ASP A 1 100 ? -7.898 -5.706 10.599 1.00 96.19 100 ASP A O 1
ATOM 812 N N . TYR A 1 101 ? -6.124 -4.526 9.886 1.00 97.38 101 TYR A N 1
ATOM 813 C CA . TYR A 1 101 ? -5.731 -4.084 11.217 1.00 97.38 101 TYR A CA 1
ATOM 814 C C . TYR A 1 101 ? -6.855 -3.289 11.899 1.00 97.38 101 TYR A C 1
ATOM 816 O O . TYR A 1 101 ? -7.228 -3.609 13.027 1.00 97.38 101 TYR A O 1
ATOM 824 N N . LEU A 1 102 ? -7.428 -2.283 11.231 1.00 95.94 102 LEU A N 1
ATOM 825 C CA . LEU A 1 102 ? -8.531 -1.487 11.777 1.00 95.94 102 LEU A CA 1
ATOM 826 C C . LEU A 1 102 ? -9.744 -2.363 12.140 1.00 95.94 102 LEU A C 1
ATOM 828 O O . LEU A 1 102 ? -10.274 -2.240 13.245 1.00 95.94 102 LEU A O 1
ATOM 832 N N . LEU A 1 103 ? -10.129 -3.288 11.257 1.00 96.50 103 LEU A N 1
ATOM 833 C CA . LEU A 1 103 ? -11.197 -4.257 11.521 1.00 96.50 103 LEU A CA 1
ATOM 834 C C . LEU A 1 103 ? -10.878 -5.131 12.742 1.00 96.50 103 LEU A C 1
ATOM 836 O O . LEU A 1 103 ? -11.750 -5.353 13.582 1.00 96.50 103 LEU A O 1
ATOM 840 N N . SER A 1 104 ? -9.625 -5.575 12.885 1.00 97.12 104 SER A N 1
ATOM 841 C CA . SER A 1 104 ? -9.183 -6.411 14.010 1.00 97.12 104 SER A CA 1
ATOM 842 C C . SER A 1 104 ? -9.288 -5.714 15.371 1.00 97.12 104 SER A C 1
ATOM 844 O O . SER A 1 104 ? -9.480 -6.380 16.387 1.00 97.12 104 SER A O 1
ATOM 846 N N . VAL A 1 105 ? -9.220 -4.378 15.401 1.00 96.56 105 VAL A N 1
ATOM 847 C CA . VAL A 1 105 ? -9.372 -3.568 16.622 1.00 96.56 105 VAL A CA 1
ATOM 848 C C . VAL A 1 105 ? -10.791 -3.009 16.804 1.00 96.56 105 VAL A C 1
ATOM 850 O O . VAL A 1 105 ? -11.011 -2.145 17.652 1.00 96.56 105 VAL A O 1
ATOM 853 N N . GLY A 1 106 ? -11.762 -3.508 16.031 1.00 96.56 106 GLY A N 1
ATOM 854 C CA . GLY A 1 106 ? -13.187 -3.181 16.156 1.00 96.56 106 GLY A CA 1
ATOM 855 C C . GLY A 1 106 ? -13.645 -1.938 15.389 1.00 96.56 106 GLY A C 1
ATOM 856 O O . GLY A 1 106 ? -14.809 -1.551 15.498 1.00 96.56 106 GLY A O 1
ATOM 857 N N . GLU A 1 107 ? -12.772 -1.309 14.601 1.00 96.12 107 GLU A N 1
ATOM 858 C CA . GLU A 1 107 ? -13.162 -0.191 13.740 1.00 96.12 107 GLU A CA 1
ATOM 859 C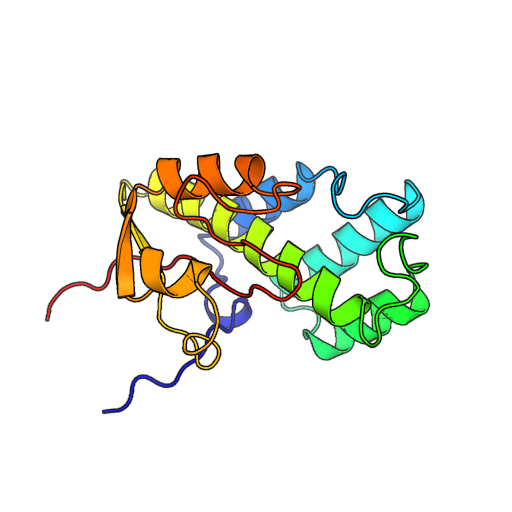 C . GLU A 1 107 ? -13.899 -0.726 12.507 1.00 96.12 107 GLU A C 1
ATOM 861 O O . GLU A 1 107 ? -13.488 -1.706 11.894 1.00 96.12 107 GLU A O 1
ATOM 866 N N . THR A 1 108 ? -14.985 -0.068 12.105 1.00 94.94 108 THR A N 1
ATOM 867 C CA . THR A 1 108 ? -15.748 -0.436 10.892 1.00 94.94 108 THR A CA 1
ATOM 868 C C . THR A 1 108 ? -15.622 0.601 9.779 1.00 94.94 108 THR A C 1
ATOM 870 O O . THR A 1 108 ? -15.917 0.318 8.612 1.00 94.94 108 THR A O 1
ATOM 873 N N . GLU A 1 109 ? -15.139 1.792 10.130 1.00 93.81 109 GLU A N 1
ATOM 874 C CA . GLU A 1 109 ? -14.943 2.923 9.238 1.00 93.81 109 GLU A CA 1
ATOM 875 C C . GLU A 1 109 ? -13.472 3.342 9.202 1.00 93.81 109 GLU A C 1
ATOM 877 O O . GLU A 1 109 ? -12.747 3.275 10.194 1.00 93.81 109 GLU A O 1
ATOM 882 N N . CYS A 1 110 ? -13.044 3.848 8.053 1.00 90.62 110 CYS A N 1
ATOM 883 C CA . CYS A 1 110 ? -11.760 4.498 7.863 1.00 90.62 110 CYS A CA 1
ATOM 884 C C . CYS A 1 110 ? -11.944 5.890 7.265 1.00 90.62 110 CYS A C 1
ATOM 886 O O . CYS A 1 110 ? -13.000 6.227 6.729 1.00 90.62 110 CYS A O 1
ATOM 888 N N . TYR A 1 111 ? -10.893 6.696 7.321 1.00 89.12 111 TYR A N 1
ATOM 889 C CA . TYR A 1 111 ? -10.854 8.016 6.709 1.00 89.12 111 TYR A CA 1
ATOM 890 C C . TYR A 1 111 ? -9.862 8.034 5.549 1.00 89.12 111 TYR A C 1
ATOM 892 O O . TYR A 1 111 ? -8.780 7.466 5.661 1.00 89.12 111 TYR A O 1
ATOM 900 N N . VAL A 1 112 ? -10.215 8.692 4.446 1.00 84.62 112 VAL A N 1
ATOM 901 C CA . VAL A 1 112 ? -9.279 8.935 3.338 1.00 84.62 112 VAL A CA 1
ATOM 902 C C . VAL A 1 112 ? -8.841 10.400 3.408 1.00 84.62 112 VAL A C 1
ATOM 904 O O . VAL A 1 112 ? -9.662 11.287 3.145 1.00 84.62 112 VAL A O 1
ATOM 907 N N . PRO A 1 113 ? -7.587 10.694 3.802 1.00 79.88 113 PRO A N 1
ATOM 908 C CA . PRO A 1 113 ? -7.113 12.062 3.915 1.00 79.88 113 PRO A CA 1
ATOM 909 C C . PRO A 1 113 ? -6.986 12.723 2.547 1.00 79.88 113 PRO A C 1
ATOM 911 O O . PRO A 1 113 ? -6.754 12.066 1.531 1.00 79.88 113 PRO A O 1
ATOM 914 N N . HIS A 1 114 ? -7.097 14.050 2.555 1.00 75.00 114 HIS A N 1
ATOM 915 C CA . HIS A 1 114 ? -6.753 14.843 1.390 1.00 75.00 114 HIS A CA 1
ATOM 916 C C . HIS A 1 114 ? -5.253 14.744 1.091 1.00 75.00 114 HIS A C 1
ATOM 918 O O . HIS A 1 114 ? -4.428 14.796 2.007 1.00 75.00 114 HIS A O 1
ATOM 924 N N . ASN A 1 115 ? -4.891 14.641 -0.183 1.00 67.50 115 ASN A N 1
ATOM 925 C CA . ASN A 1 115 ? -3.522 14.746 -0.664 1.00 67.50 115 ASN A CA 1
ATOM 926 C C . ASN A 1 115 ? -3.332 16.002 -1.540 1.00 67.50 115 ASN A C 1
ATOM 928 O O . ASN A 1 115 ? -4.274 16.589 -2.060 1.00 67.50 115 ASN A O 1
ATOM 932 N N . ASN A 1 116 ? -2.091 16.462 -1.710 1.00 55.06 116 ASN A N 1
ATOM 933 C CA . ASN A 1 116 ? -1.827 17.686 -2.487 1.00 55.06 116 ASN A CA 1
ATOM 934 C C . ASN A 1 116 ? -2.071 17.524 -4.005 1.00 55.06 116 ASN A C 1
ATOM 936 O O . ASN A 1 116 ? -2.073 18.514 -4.730 1.00 55.06 116 ASN A O 1
ATOM 940 N N . TYR A 1 117 ? -2.280 16.298 -4.484 1.00 55.12 117 TYR A N 1
ATOM 941 C CA . TYR A 1 117 ? -2.658 15.955 -5.858 1.00 55.12 117 TYR A CA 1
ATOM 942 C C . TYR A 1 117 ? -4.190 15.861 -6.045 1.00 55.12 117 TYR A C 1
ATOM 944 O O . TYR A 1 117 ? -4.651 15.580 -7.151 1.00 55.12 117 TYR A O 1
ATOM 952 N N . ASP A 1 118 ? -4.980 16.144 -4.998 1.00 50.34 118 ASP A N 1
ATOM 953 C CA . ASP A 1 118 ? -6.443 15.993 -4.952 1.00 50.34 118 ASP A CA 1
ATOM 954 C C . ASP A 1 118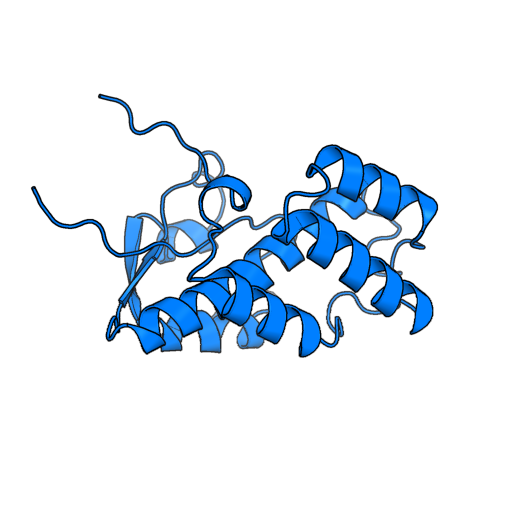 ? -7.225 16.812 -5.969 1.00 50.34 118 ASP A C 1
ATOM 956 O O . ASP A 1 118 ? -8.351 16.457 -6.317 1.00 50.34 118 ASP A O 1
ATOM 960 N N . GLN A 1 119 ? -6.667 17.931 -6.427 1.00 48.69 119 GLN A N 1
ATOM 961 C CA . GLN A 1 119 ? -7.466 18.950 -7.105 1.00 48.69 119 GLN A CA 1
ATOM 962 C C . GLN A 1 119 ? -7.873 18.576 -8.537 1.00 48.69 119 GLN A C 1
ATOM 964 O O . GLN A 1 119 ? -8.800 19.184 -9.063 1.00 48.69 119 GLN A O 1
ATOM 969 N N . ASN A 1 120 ? -7.242 17.566 -9.149 1.00 50.16 120 ASN A N 1
ATOM 970 C CA . ASN A 1 120 ? -7.382 17.296 -10.585 1.00 50.16 120 ASN A CA 1
ATOM 971 C C . ASN A 1 120 ? -7.858 15.882 -10.948 1.00 50.16 120 ASN A C 1
ATOM 973 O O . ASN A 1 120 ? -7.808 15.526 -12.124 1.00 50.16 120 ASN A O 1
ATOM 977 N N . VAL A 1 121 ? -8.313 15.063 -9.989 1.00 57.44 121 VAL A N 1
ATOM 978 C CA . VAL A 1 121 ? -8.755 13.693 -10.302 1.00 57.44 121 VAL A CA 1
ATOM 979 C C . VAL A 1 121 ? -10.135 13.382 -9.732 1.00 57.44 121 VAL A C 1
ATOM 981 O O . VAL A 1 121 ? -10.357 13.445 -8.525 1.00 57.44 121 VAL A O 1
ATOM 984 N N . ASP A 1 122 ? -11.069 12.982 -10.598 1.00 57.16 122 ASP A N 1
ATOM 985 C CA . ASP A 1 122 ? -12.460 12.682 -10.227 1.00 57.16 122 ASP A CA 1
ATOM 986 C C . ASP A 1 122 ? -12.589 11.593 -9.149 1.00 57.16 122 ASP A C 1
ATOM 988 O O . ASP A 1 122 ? -13.509 11.636 -8.330 1.00 57.16 122 ASP A O 1
ATOM 992 N N . CYS A 1 123 ? -11.636 10.656 -9.081 1.00 56.72 123 CYS A N 1
ATOM 993 C CA . CYS A 1 123 ? -11.618 9.612 -8.056 1.00 56.72 123 CYS A CA 1
ATOM 994 C C . CYS A 1 123 ? -11.498 10.178 -6.629 1.00 56.72 123 CYS A C 1
ATOM 996 O O . CYS A 1 123 ? -12.090 9.626 -5.703 1.00 56.72 123 CYS A O 1
ATOM 998 N N . LEU A 1 124 ? -10.796 11.304 -6.457 1.00 59.28 124 LEU A N 1
ATOM 999 C CA . LEU A 1 124 ? -10.544 11.952 -5.169 1.00 59.28 124 LEU A CA 1
ATOM 1000 C C . LEU A 1 124 ? -11.751 12.708 -4.642 1.00 59.28 124 LEU A C 1
ATOM 1002 O O . LEU A 1 124 ? -12.029 12.654 -3.446 1.00 59.28 124 LEU A O 1
ATOM 1006 N N . ARG A 1 125 ? -12.524 13.341 -5.531 1.00 64.19 125 ARG A N 1
ATOM 1007 C CA . ARG A 1 125 ? -13.737 14.087 -5.151 1.00 64.19 125 ARG A CA 1
ATOM 1008 C C . ARG A 1 125 ? -14.764 13.213 -4.430 1.00 64.19 125 ARG A C 1
ATOM 1010 O O . ARG A 1 125 ? -15.546 13.724 -3.627 1.00 64.19 125 ARG A O 1
ATOM 1017 N N . LEU A 1 126 ? -14.770 11.913 -4.723 1.00 67.19 126 LEU A N 1
ATOM 1018 C CA . LEU A 1 126 ? -15.723 10.961 -4.159 1.00 67.19 126 LEU A CA 1
ATOM 1019 C C . LEU A 1 126 ? -15.292 10.413 -2.793 1.00 67.19 126 LEU A C 1
ATOM 1021 O O . LEU A 1 126 ? -16.160 10.085 -1.983 1.00 67.19 126 LEU A O 1
ATOM 1025 N N . ILE A 1 127 ? -13.984 10.324 -2.523 1.00 73.12 127 ILE A N 1
ATOM 1026 C CA . ILE A 1 127 ? -13.460 9.626 -1.337 1.00 73.12 127 ILE A CA 1
ATOM 1027 C C . ILE A 1 127 ? -12.720 10.505 -0.345 1.00 73.12 127 ILE A C 1
ATOM 1029 O O . ILE A 1 127 ? -12.849 10.277 0.857 1.00 73.12 127 ILE A O 1
ATOM 1033 N N . ALA A 1 128 ? -11.953 11.485 -0.811 1.00 79.19 128 ALA A N 1
ATOM 1034 C CA . ALA A 1 128 ? -11.095 12.257 0.066 1.00 79.19 128 ALA A CA 1
ATOM 1035 C C . ALA A 1 128 ? -11.911 13.164 0.984 1.00 79.19 128 ALA A C 1
ATOM 1037 O O . ALA A 1 128 ? -12.972 13.678 0.615 1.00 79.19 128 ALA A O 1
ATOM 1038 N N . GLY A 1 129 ? -11.414 13.335 2.205 1.00 78.62 129 GLY A N 1
ATOM 1039 C CA . GLY A 1 129 ? -12.072 14.149 3.219 1.00 78.62 129 GLY A CA 1
ATOM 1040 C C . GLY A 1 129 ? -13.281 13.477 3.870 1.00 78.62 129 GLY A C 1
ATOM 1041 O O . GLY A 1 129 ? -14.044 14.141 4.572 1.00 78.62 129 GLY A O 1
ATOM 1042 N N . ARG A 1 130 ? -13.505 12.178 3.630 1.00 84.31 130 ARG A N 1
ATOM 1043 C CA . ARG A 1 130 ? -14.716 11.467 4.065 1.00 84.31 130 ARG A CA 1
ATOM 1044 C C . ARG A 1 130 ? -14.394 10.174 4.801 1.00 84.31 130 ARG A C 1
ATOM 1046 O O . ARG A 1 130 ? -13.323 9.585 4.639 1.00 84.31 130 ARG A O 1
ATOM 1053 N N . LYS A 1 131 ? -15.363 9.748 5.612 1.00 89.94 131 LYS A N 1
ATOM 1054 C CA . LYS A 1 131 ? -15.390 8.416 6.209 1.00 89.94 131 LYS A CA 1
ATOM 1055 C C . LYS A 1 131 ? -15.996 7.427 5.226 1.00 89.94 131 LYS A C 1
ATOM 1057 O O . LYS A 1 131 ? -16.946 7.769 4.524 1.00 89.94 131 LYS A O 1
ATOM 1062 N N . HIS A 1 132 ? -15.471 6.213 5.230 1.00 88.19 132 HIS A N 1
ATOM 1063 C CA . HIS A 1 132 ? -15.961 5.101 4.424 1.00 88.19 132 HIS A CA 1
ATOM 1064 C C . HIS A 1 132 ? -15.951 3.838 5.258 1.00 88.19 132 HIS A C 1
ATOM 1066 O O . HIS A 1 132 ? -15.094 3.683 6.127 1.00 88.19 132 HIS A O 1
ATOM 1072 N N . ARG A 1 133 ? -16.848 2.903 4.958 1.00 90.25 133 ARG A N 1
ATOM 1073 C CA . ARG A 1 133 ? -16.736 1.558 5.516 1.00 90.25 133 ARG A CA 1
ATOM 1074 C C . ARG A 1 133 ? -15.486 0.892 4.952 1.00 90.25 133 ARG A C 1
ATOM 1076 O O . ARG A 1 133 ? -15.262 0.921 3.741 1.00 90.25 133 ARG A O 1
ATOM 1083 N N . ILE A 1 134 ? -14.700 0.259 5.818 1.00 90.12 134 ILE A N 1
ATOM 1084 C CA . ILE A 1 134 ? -13.435 -0.381 5.422 1.00 90.12 134 ILE A CA 1
ATOM 1085 C C . ILE A 1 134 ? -13.684 -1.447 4.350 1.00 90.12 134 ILE A C 1
ATOM 1087 O O . ILE A 1 134 ? -13.013 -1.465 3.321 1.00 90.12 134 ILE A O 1
ATOM 1091 N N . VAL A 1 135 ? -14.716 -2.271 4.551 1.00 88.19 135 VAL A N 1
ATOM 1092 C CA . VAL A 1 135 ? -15.098 -3.347 3.624 1.00 88.19 135 VAL A CA 1
ATOM 1093 C C . VAL A 1 135 ? -15.480 -2.836 2.235 1.00 88.19 135 VAL A C 1
ATOM 1095 O O . VAL A 1 135 ? -15.210 -3.514 1.242 1.00 88.19 135 VAL A O 1
ATOM 1098 N N . ASP A 1 136 ? -16.060 -1.636 2.145 1.00 84.88 136 ASP A N 1
ATOM 1099 C CA . ASP A 1 136 ? -16.436 -1.035 0.865 1.00 84.88 136 ASP A CA 1
ATOM 1100 C C . ASP A 1 136 ? -15.171 -0.600 0.119 1.00 84.88 136 ASP A C 1
ATOM 1102 O O . ASP A 1 136 ? -15.011 -0.930 -1.055 1.00 84.88 136 ASP A O 1
ATOM 1106 N N . ILE A 1 137 ? -14.224 0.050 0.810 1.00 82.44 137 ILE A N 1
ATOM 1107 C CA . ILE A 1 137 ? -12.924 0.413 0.228 1.00 82.44 137 ILE A CA 1
ATOM 1108 C C . ILE A 1 137 ? -12.176 -0.838 -0.241 1.00 82.44 137 ILE A C 1
ATOM 1110 O O . ILE A 1 137 ? -11.798 -0.901 -1.409 1.00 82.44 137 ILE A O 1
ATOM 1114 N N . GLN A 1 138 ? -12.012 -1.849 0.618 1.00 83.81 138 GLN A N 1
ATOM 1115 C CA . GLN A 1 138 ? -11.287 -3.082 0.284 1.00 83.81 138 GLN A CA 1
ATOM 1116 C C . GLN A 1 138 ? -11.917 -3.826 -0.907 1.00 83.81 138 GLN A C 1
ATOM 1118 O O . GLN A 1 138 ? -11.208 -4.237 -1.826 1.00 83.81 138 GLN A O 1
ATOM 1123 N N . SER A 1 139 ? -13.250 -3.944 -0.947 1.00 78.12 139 SER A N 1
ATOM 1124 C CA . SER A 1 139 ? -13.964 -4.588 -2.064 1.00 78.12 139 SER A CA 1
ATOM 1125 C C . SER A 1 139 ? -13.777 -3.836 -3.380 1.00 78.12 139 SER A C 1
ATOM 1127 O O . SER A 1 139 ? -13.705 -4.429 -4.458 1.00 78.12 139 SER A O 1
ATOM 1129 N N . ASN A 1 140 ? -13.705 -2.513 -3.300 1.00 74.38 140 ASN A N 1
ATOM 1130 C CA . ASN A 1 140 ? -13.632 -1.643 -4.455 1.00 74.38 140 ASN A CA 1
ATOM 1131 C C . ASN A 1 140 ? -12.226 -1.546 -5.061 1.00 74.38 140 ASN A C 1
ATOM 1133 O O . ASN A 1 140 ? -12.107 -1.295 -6.262 1.00 74.38 140 ASN A O 1
ATOM 1137 N N . ILE A 1 141 ? -11.175 -1.789 -4.269 1.00 73.44 141 ILE A N 1
ATOM 1138 C CA . ILE A 1 141 ? -9.787 -1.875 -4.748 1.00 73.44 141 ILE A CA 1
ATOM 1139 C C . ILE A 1 141 ? -9.691 -2.856 -5.907 1.00 73.44 141 ILE A C 1
ATOM 1141 O O . ILE A 1 141 ? -9.279 -2.476 -6.995 1.00 73.44 141 ILE A O 1
ATOM 1145 N N . TYR A 1 142 ? -10.158 -4.085 -5.712 1.00 62.00 142 TYR A N 1
ATOM 1146 C CA . TYR A 1 142 ? -10.059 -5.127 -6.730 1.00 62.00 142 TYR A CA 1
ATOM 1147 C C . TYR A 1 142 ? -11.024 -4.933 -7.905 1.00 62.00 142 TYR A C 1
ATOM 1149 O O . TYR A 1 142 ? -10.712 -5.339 -9.019 1.00 62.00 142 TYR A O 1
ATOM 1157 N N . ARG A 1 143 ? -12.181 -4.292 -7.687 1.00 56.69 143 ARG A N 1
ATOM 1158 C CA . ARG A 1 143 ? -13.212 -4.118 -8.728 1.00 56.69 143 ARG A CA 1
ATOM 1159 C C . ARG A 1 143 ? -12.831 -3.127 -9.827 1.00 56.69 143 ARG A C 1
ATOM 1161 O O . ARG A 1 143 ? -13.349 -3.250 -10.931 1.00 56.69 143 ARG A O 1
ATOM 1168 N N . ASN A 1 144 ? -11.958 -2.160 -9.544 1.00 53.59 144 ASN A N 1
ATOM 1169 C CA . ASN A 1 144 ? -11.699 -1.048 -10.464 1.00 53.59 144 ASN A CA 1
ATOM 1170 C C . ASN A 1 144 ? -10.347 -1.093 -11.187 1.00 53.59 144 ASN A C 1
ATOM 1172 O O . ASN A 1 144 ? -10.124 -0.284 -12.091 1.00 53.59 144 ASN A O 1
ATOM 1176 N N . TYR A 1 145 ? -9.472 -2.056 -10.886 1.00 49.97 145 TYR A N 1
ATOM 1177 C CA . TYR A 1 145 ? -8.274 -2.280 -11.699 1.00 49.97 145 TYR A CA 1
ATOM 1178 C C . TYR A 1 145 ? -8.656 -2.861 -13.070 1.00 49.97 145 TYR A C 1
ATOM 1180 O O . TYR A 1 145 ? -8.933 -4.048 -13.204 1.00 49.97 145 TYR A O 1
ATOM 1188 N N . GLY A 1 146 ? -8.674 -2.005 -14.098 1.00 45.81 146 GLY A N 1
ATOM 1189 C CA . GLY A 1 146 ? -8.990 -2.374 -15.488 1.00 45.81 146 GLY A CA 1
ATOM 1190 C C . GLY A 1 146 ? -10.263 -1.737 -16.055 1.00 45.81 146 GLY A C 1
ATOM 1191 O O . GLY A 1 146 ? -10.535 -1.879 -17.247 1.00 45.81 146 GLY A O 1
ATOM 1192 N N . LEU A 1 147 ? -11.023 -0.990 -15.248 1.00 40.69 147 LEU A N 1
ATOM 1193 C CA . LEU A 1 147 ? -12.187 -0.239 -15.720 1.00 40.69 147 LEU A CA 1
ATOM 1194 C C . LEU A 1 147 ? -11.787 1.185 -16.128 1.00 40.69 147 LEU A C 1
ATOM 1196 O O . LEU A 1 147 ? -11.055 1.868 -15.417 1.00 40.69 147 LEU A O 1
ATOM 1200 N N . LYS A 1 148 ? -12.299 1.655 -17.275 1.00 41.16 148 LYS A N 1
ATOM 1201 C CA . LYS A 1 148 ? -12.088 3.036 -17.759 1.00 41.16 148 LYS A CA 1
ATOM 1202 C C . LYS A 1 148 ? -12.731 4.092 -16.850 1.00 41.16 148 LYS A C 1
ATOM 1204 O O . LYS A 1 148 ? -12.315 5.244 -16.890 1.00 41.16 148 LYS A O 1
ATOM 1209 N N . ALA A 1 149 ? -13.735 3.705 -16.061 1.00 46.06 149 ALA A N 1
ATOM 1210 C CA . ALA A 1 149 ? -14.390 4.559 -15.082 1.00 46.06 149 ALA A CA 1
ATOM 1211 C C . ALA A 1 149 ? -14.831 3.731 -13.858 1.00 46.06 149 ALA A C 1
ATOM 1213 O O . ALA A 1 149 ? -15.398 2.649 -14.031 1.00 46.06 149 ALA A O 1
ATOM 1214 N N . PRO A 1 150 ? -14.600 4.218 -12.631 1.00 48.47 150 PRO A N 1
ATOM 1215 C CA . PRO A 1 150 ? -15.103 3.588 -11.418 1.00 48.47 150 PRO A CA 1
ATOM 1216 C C . PRO A 1 150 ? -16.615 3.688 -11.293 1.00 48.47 150 PRO A C 1
ATOM 1218 O O . PRO A 1 150 ? -17.172 4.775 -11.410 1.00 48.47 150 PRO A O 1
ATOM 1221 N N . LEU A 1 151 ? -17.265 2.588 -10.919 1.00 48.97 151 LEU A N 1
ATOM 1222 C CA . LEU A 1 151 ? -18.665 2.617 -10.476 1.00 48.97 151 LEU A CA 1
ATOM 1223 C C . LEU A 1 151 ? -18.812 3.002 -8.992 1.00 48.97 151 LEU A C 1
ATOM 1225 O O . LEU A 1 151 ? -19.899 3.371 -8.557 1.00 48.97 151 LEU A O 1
ATOM 1229 N N . TYR A 1 152 ? -17.722 2.929 -8.218 1.00 54.50 152 TYR A N 1
ATOM 1230 C CA . TYR A 1 152 ? -17.718 3.100 -6.763 1.00 54.50 152 TYR A CA 1
ATOM 1231 C C . TYR A 1 152 ? -16.444 3.809 -6.265 1.00 54.50 152 TYR A C 1
ATOM 1233 O O . TYR A 1 152 ? -15.414 3.748 -6.941 1.00 54.50 152 TYR A O 1
ATOM 1241 N N . PRO A 1 153 ? -16.485 4.462 -5.088 1.00 54.12 153 PRO A N 1
ATOM 1242 C CA . PRO A 1 153 ? -15.318 5.069 -4.440 1.00 54.12 153 PRO A CA 1
ATOM 1243 C C . PRO A 1 153 ? -14.205 4.050 -4.131 1.00 54.12 153 PRO A C 1
ATOM 1245 O O . PRO A 1 153 ? -14.452 3.080 -3.414 1.00 54.12 153 PRO A O 1
ATOM 1248 N N . THR A 1 154 ? -12.978 4.245 -4.641 1.00 55.94 154 THR A N 1
ATOM 1249 C CA . THR A 1 154 ? -11.855 3.306 -4.399 1.00 55.94 154 THR A CA 1
ATOM 1250 C C . THR A 1 154 ? -10.513 3.990 -4.192 1.00 55.94 154 THR A C 1
ATOM 1252 O O . THR A 1 154 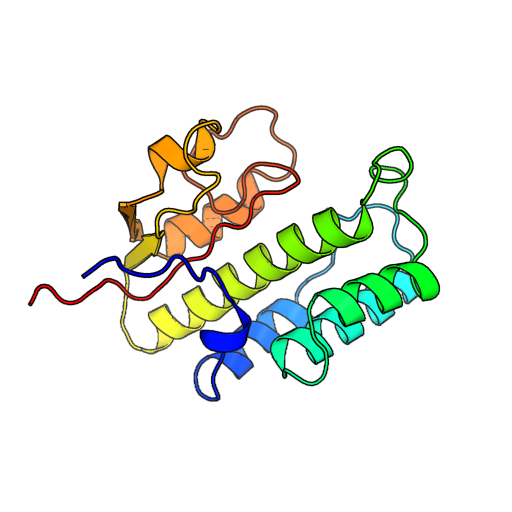? -10.264 5.097 -4.665 1.00 55.94 154 THR A O 1
ATOM 1255 N N . VAL A 1 155 ? -9.625 3.268 -3.518 1.00 55.44 155 VAL A N 1
ATOM 1256 C CA . VAL A 1 155 ? -8.233 3.624 -3.258 1.00 55.44 155 VAL A CA 1
ATOM 1257 C C . VAL A 1 155 ? -7.369 2.457 -3.754 1.00 55.44 155 VAL A C 1
ATOM 1259 O O . VAL A 1 155 ? -7.108 1.589 -2.934 1.00 55.44 155 VAL A O 1
ATOM 1262 N N . PRO A 1 156 ? -6.932 2.345 -5.029 1.00 52.28 156 PRO A N 1
ATOM 1263 C CA . PRO A 1 156 ? -6.609 3.419 -5.979 1.00 52.28 156 PRO A CA 1
ATOM 1264 C C . PRO A 1 156 ? -7.318 3.284 -7.346 1.00 52.28 156 PRO A C 1
ATOM 1266 O O . PRO A 1 156 ? -7.685 2.194 -7.776 1.00 52.28 156 PRO A O 1
ATOM 1269 N N . LEU A 1 157 ? -7.478 4.403 -8.062 1.00 48.75 157 LEU A N 1
ATOM 1270 C CA . LEU A 1 157 ? -8.323 4.481 -9.266 1.00 48.75 157 LEU A CA 1
ATOM 1271 C C . LEU A 1 157 ? -7.643 4.996 -10.536 1.00 48.75 157 LEU A C 1
ATOM 1273 O O . LEU A 1 157 ? -8.303 5.412 -11.482 1.00 48.75 157 LEU A O 1
ATOM 1277 N N . HIS A 1 158 ? -6.321 4.991 -10.565 1.00 50.97 158 HIS A N 1
ATOM 1278 C CA . HIS A 1 158 ? -5.541 5.155 -11.785 1.00 50.97 158 HIS A CA 1
ATOM 1279 C C . HIS A 1 158 ? -4.076 4.897 -11.463 1.00 50.97 158 HIS A C 1
ATOM 1281 O O . HIS A 1 158 ? -3.631 4.897 -10.311 1.00 50.97 158 HIS A O 1
ATOM 1287 N N . VAL A 1 159 ? -3.309 4.722 -12.524 1.00 45.31 159 VAL A N 1
ATOM 1288 C CA . VAL A 1 159 ? -1.859 4.697 -12.472 1.00 45.31 159 VAL A CA 1
ATOM 1289 C C . VAL A 1 159 ? -1.384 6.050 -11.882 1.00 45.31 159 VAL A C 1
ATOM 1291 O O . VAL A 1 159 ? -1.790 7.088 -12.394 1.00 45.31 159 VAL A O 1
ATOM 1294 N N . ASP A 1 160 ? -0.614 6.040 -10.780 1.00 51.56 160 ASP A N 1
ATOM 1295 C CA . ASP A 1 160 ? -0.164 7.177 -9.913 1.00 51.56 160 ASP A CA 1
ATOM 1296 C C . ASP A 1 160 ? -0.992 7.517 -8.663 1.00 51.56 160 ASP A C 1
ATOM 1298 O O . ASP A 1 160 ? -0.598 8.378 -7.869 1.00 51.56 160 ASP A O 1
ATOM 1302 N N . CYS A 1 161 ? -2.115 6.846 -8.452 1.00 59.25 161 CYS A N 1
ATOM 1303 C CA . CYS A 1 161 ? -2.983 7.098 -7.312 1.00 59.25 161 CYS A CA 1
ATOM 1304 C C . CYS A 1 161 ? -2.318 6.649 -5.987 1.00 59.25 161 CYS A C 1
ATOM 1306 O O . CYS A 1 161 ? -2.017 5.471 -5.819 1.00 59.25 161 CYS A O 1
ATOM 1308 N N . GLN A 1 162 ? -2.077 7.589 -5.060 1.00 64.75 162 GLN A N 1
ATOM 1309 C CA . GLN A 1 162 ? -1.379 7.375 -3.773 1.00 64.75 162 GLN A CA 1
ATOM 1310 C C . GLN A 1 162 ? -2.327 7.445 -2.564 1.00 64.75 162 GLN A C 1
ATOM 1312 O O . GLN A 1 162 ? -1.929 7.848 -1.468 1.00 64.75 162 GLN A O 1
ATOM 1317 N N . HIS A 1 163 ? -3.611 7.139 -2.752 1.00 73.38 163 HIS A N 1
ATOM 1318 C CA . HIS A 1 163 ? -4.543 7.191 -1.630 1.00 73.38 163 HIS A CA 1
ATOM 1319 C C . HIS A 1 163 ? -4.220 6.087 -0.636 1.00 73.38 163 HIS A C 1
ATOM 1321 O O . HIS A 1 163 ? -3.788 4.993 -0.997 1.00 73.38 163 HIS A O 1
ATOM 1327 N N . ILE A 1 164 ? -4.430 6.420 0.624 1.00 78.44 164 ILE A N 1
ATOM 1328 C CA . ILE A 1 164 ? -4.353 5.497 1.737 1.00 78.44 164 ILE A CA 1
ATOM 1329 C C . ILE A 1 164 ? -5.562 5.730 2.614 1.00 78.44 164 ILE A C 1
ATOM 1331 O O . ILE A 1 164 ? -6.186 6.792 2.560 1.00 78.44 164 ILE A O 1
ATOM 1335 N N . ILE A 1 165 ? -5.876 4.747 3.437 1.00 86.44 165 ILE A N 1
ATOM 1336 C CA . ILE A 1 165 ? -6.827 4.931 4.522 1.00 86.44 165 ILE A CA 1
ATOM 1337 C C . ILE A 1 165 ? -6.076 5.190 5.827 1.00 86.44 165 ILE A C 1
ATOM 1339 O O . ILE A 1 165 ? -4.966 4.706 6.031 1.00 86.44 165 ILE A O 1
ATOM 1343 N N . THR A 1 166 ? -6.695 5.938 6.728 1.00 87.94 166 THR A N 1
ATOM 1344 C CA . THR A 1 166 ? -6.230 6.154 8.097 1.00 87.94 166 THR A CA 1
ATOM 1345 C C . THR A 1 166 ? -7.355 5.846 9.074 1.00 87.94 166 THR A C 1
ATOM 1347 O O . THR A 1 166 ? -8.528 5.757 8.695 1.00 87.94 166 THR A O 1
ATOM 1350 N N . LYS A 1 167 ? -7.017 5.739 10.362 1.00 88.81 167 LYS A N 1
ATOM 1351 C CA . LYS A 1 167 ? -8.027 5.758 11.421 1.00 88.81 167 LYS A CA 1
ATOM 1352 C C . LYS A 1 167 ? -8.870 7.036 11.316 1.00 88.81 167 LYS A C 1
ATOM 1354 O O . LYS A 1 167 ? -8.360 8.097 10.942 1.00 88.81 167 LYS A O 1
ATOM 1359 N N . VAL A 1 168 ? -10.156 6.930 11.640 1.00 87.38 168 VAL A N 1
ATOM 1360 C CA . VAL A 1 168 ? -11.051 8.088 11.708 1.00 87.38 168 VAL A CA 1
ATOM 1361 C C . VAL A 1 168 ? -10.559 9.047 12.804 1.00 87.38 168 VAL A C 1
ATOM 1363 O O . VAL A 1 168 ? -10.385 8.611 13.944 1.00 87.38 168 VAL A O 1
ATOM 1366 N N . PRO A 1 169 ? -10.344 10.342 12.503 1.00 83.50 169 PRO A N 1
ATOM 1367 C CA . PRO A 1 169 ? -9.962 11.315 13.518 1.00 83.50 169 PRO A CA 1
ATOM 1368 C C . PRO A 1 169 ? -11.030 11.400 14.613 1.00 83.50 169 PRO A C 1
ATOM 1370 O O . PRO A 1 169 ? -12.219 11.554 14.317 1.00 83.50 169 PRO A O 1
ATOM 1373 N N . GLN A 1 170 ? -10.615 11.327 15.877 1.00 76.12 170 GLN A N 1
ATOM 1374 C CA . GLN A 1 170 ? -11.501 11.660 16.989 1.00 76.12 170 GLN A CA 1
ATOM 1375 C C . GLN A 1 170 ? -11.769 13.168 16.933 1.00 76.12 170 GLN A C 1
ATOM 1377 O O . GLN A 1 170 ? -10.830 13.957 16.815 1.00 76.12 170 GLN A O 1
ATOM 1382 N N . ARG A 1 171 ? -13.046 13.574 16.951 1.00 65.62 171 ARG A N 1
ATOM 1383 C CA . ARG A 1 171 ? -13.390 14.994 17.094 1.00 65.62 171 ARG A CA 1
ATOM 1384 C C . ARG A 1 171 ? -12.883 15.440 18.467 1.00 65.62 171 ARG A C 1
ATOM 1386 O O . ARG A 1 171 ? -13.291 14.847 19.462 1.00 65.62 171 ARG A O 1
ATOM 1393 N N . GLN A 1 172 ? -11.962 16.403 18.476 1.00 42.47 172 GLN A N 1
ATOM 1394 C CA . GLN A 1 172 ? -11.610 17.163 19.677 1.00 42.47 172 GLN A CA 1
ATOM 1395 C C . GLN A 1 172 ? -12.776 18.063 20.074 1.00 42.47 172 GLN A C 1
ATOM 1397 O O . GLN A 1 172 ? -13.470 18.548 19.147 1.00 42.47 172 GLN A O 1
#

pLDDT: mean 77.68, std 18.21, range [23.22, 98.25]

Sequence (172 aa):
MKLSSSNDIPLAVNSQNLPFILERLDDEGFDYVGGLTIWCKKNFREILRDFFTKKITLDFAKTRCCSELNPPPSYRTTLGWQLRMLKGEISKIYTLGYGDYLLSVGETECYVPHNNYDQNVDCLRLIAGRKHRIVDIQSNIYRNYGLKAPLYPTVPLHVDCQHIITKVPQRQ

Foldseek 3Di:
DDPPFDLPLLVVQDPLLLVLLLVLLVVDPCCLLPQWDPQQSVQLSVLLNCPSVVVDDLVVSLVSCVVRTDRGPVCNPPDSSSSLVSLLVNQLSQQRSVLVSCVVVPHQKWAKADHPVLPPDPLNVQGHPDIDGSVQQNVQAVVQSPDPDGPGRYQPHDRNRNIHIHHDDDDD